Protein AF-A0A8C5Z4U4-F1 (afdb_monomer_lite)

Sequence (61 aa):
MFLRKELPVRLANTMREVNLLPDNLLNRPSVGLVQSWYMQSFLELLEYENKSPEDPQVLDK

Organism: Marmota marmota marmota (NCBI:txid9994)

Structure (mmCIF, N/CA/C/O backbone):
data_AF-A0A8C5Z4U4-F1
#
_entry.id   AF-A0A8C5Z4U4-F1
#
loop_
_atom_site.group_PDB
_atom_site.id
_atom_site.type_symbol
_atom_site.label_atom_id
_atom_site.label_alt_id
_atom_site.label_comp_id
_atom_site.label_asym_id
_atom_site.label_entity_id
_atom_site.label_seq_id
_atom_site.pdbx_PDB_ins_code
_atom_site.Cartn_x
_atom_site.Cartn_y
_atom_site.Cartn_z
_atom_site.occupancy
_atom_site.B_iso_or_equiv
_atom_site.auth_seq_id
_atom_site.auth_comp_id
_atom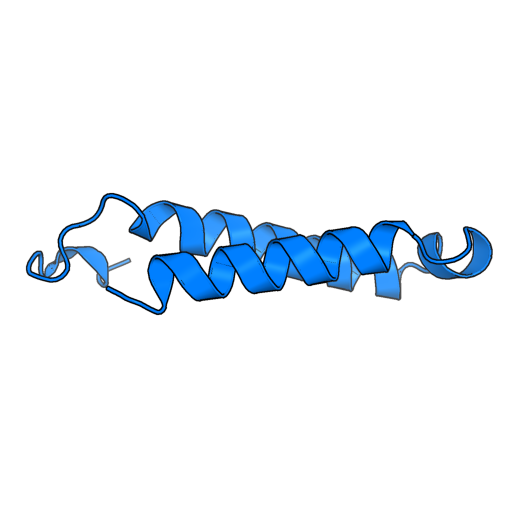_site.auth_asym_id
_atom_site.auth_atom_id
_atom_site.pdbx_PDB_model_num
ATOM 1 N N . MET A 1 1 ? -15.955 -1.788 11.278 1.00 76.62 1 MET A N 1
ATOM 2 C CA . MET A 1 1 ? -14.849 -2.775 11.386 1.00 76.62 1 MET A CA 1
ATOM 3 C C . MET A 1 1 ? -14.276 -3.274 10.051 1.00 76.62 1 MET A C 1
ATOM 5 O O . MET A 1 1 ? -13.165 -3.781 10.081 1.00 76.62 1 MET A O 1
ATOM 9 N N . PHE A 1 2 ? -14.969 -3.162 8.908 1.00 89.00 2 PHE A N 1
ATOM 10 C CA . PHE A 1 2 ? -14.509 -3.735 7.628 1.00 89.00 2 PHE A CA 1
ATOM 11 C C . PHE A 1 2 ? -13.219 -3.094 7.074 1.00 89.00 2 PHE A C 1
ATOM 13 O O . PHE A 1 2 ? -12.236 -3.789 6.836 1.00 89.00 2 PHE A O 1
ATOM 20 N N . LEU A 1 3 ? -13.185 -1.763 6.937 1.00 90.69 3 LEU A N 1
ATOM 21 C CA . LEU A 1 3 ? -12.111 -1.060 6.217 1.00 90.69 3 LEU A CA 1
ATOM 22 C C . LEU A 1 3 ? -10.720 -1.205 6.847 1.00 90.69 3 LEU A C 1
ATOM 24 O O . LEU A 1 3 ? -9.753 -1.403 6.124 1.00 90.69 3 LEU A O 1
ATOM 28 N N . ARG A 1 4 ? -10.612 -1.195 8.180 1.00 88.62 4 ARG A N 1
ATOM 29 C CA . ARG A 1 4 ? -9.326 -1.377 8.882 1.00 88.62 4 ARG A CA 1
ATOM 30 C C . ARG A 1 4 ? -8.656 -2.733 8.633 1.00 88.62 4 ARG A C 1
ATOM 32 O O . ARG A 1 4 ? -7.490 -2.887 8.951 1.00 88.62 4 ARG A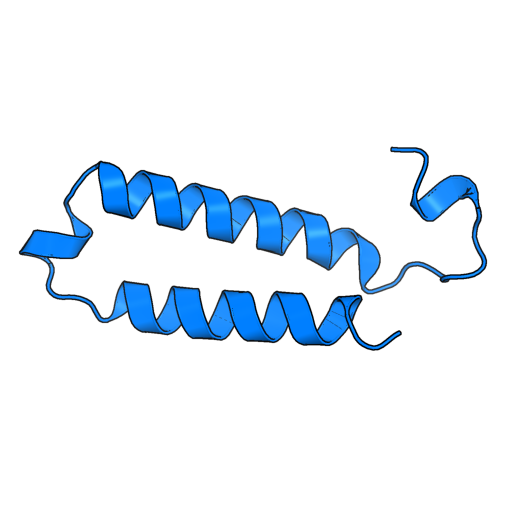 O 1
ATOM 39 N N . LYS A 1 5 ? -9.401 -3.716 8.116 1.00 90.44 5 LYS A N 1
ATOM 40 C CA . LYS A 1 5 ? -8.875 -5.029 7.719 1.00 90.44 5 LYS A CA 1
ATOM 41 C C . LYS A 1 5 ? -8.751 -5.137 6.205 1.00 90.44 5 LYS A C 1
ATOM 43 O O . LYS A 1 5 ? -7.715 -5.547 5.699 1.00 90.44 5 LYS A O 1
ATOM 48 N N . GLU A 1 6 ? -9.788 -4.728 5.481 1.00 95.94 6 GLU A N 1
ATOM 49 C CA . GLU A 1 6 ? -9.831 -4.856 4.024 1.00 95.94 6 GLU A CA 1
ATOM 50 C C . GLU A 1 6 ? -8.812 -3.946 3.317 1.00 95.94 6 GLU A C 1
ATOM 52 O O . GLU A 1 6 ? -8.200 -4.361 2.334 1.00 95.94 6 GLU A O 1
ATOM 57 N N . LEU A 1 7 ? -8.597 -2.717 3.804 1.00 96.12 7 LEU A N 1
ATOM 58 C CA . LEU A 1 7 ? -7.665 -1.777 3.173 1.00 96.12 7 LEU A CA 1
ATOM 59 C C . LEU A 1 7 ? -6.203 -2.258 3.263 1.00 96.12 7 LEU A C 1
ATOM 61 O O . LEU A 1 7 ? -5.570 -2.328 2.208 1.00 96.12 7 LEU A O 1
ATOM 65 N N . PRO A 1 8 ? -5.669 -2.673 4.435 1.00 95.75 8 PRO A N 1
ATOM 66 C CA . PRO A 1 8 ? -4.339 -3.284 4.504 1.00 95.75 8 PRO A CA 1
ATOM 67 C C . PRO A 1 8 ? -4.191 -4.514 3.603 1.00 95.75 8 PRO A C 1
ATOM 69 O O . PRO A 1 8 ? -3.180 -4.647 2.919 1.00 95.75 8 PRO A O 1
ATOM 72 N N . VAL A 1 9 ? -5.209 -5.384 3.540 1.00 97.00 9 VAL A N 1
ATOM 73 C CA . VAL A 1 9 ? -5.189 -6.577 2.674 1.00 97.00 9 VAL A CA 1
ATOM 74 C C . VAL A 1 9 ? -5.057 -6.191 1.199 1.00 97.00 9 VAL A C 1
ATOM 76 O O . VAL A 1 9 ? -4.222 -6.750 0.487 1.00 97.00 9 VAL A O 1
ATOM 79 N N . ARG A 1 10 ? -5.836 -5.209 0.729 1.00 97.88 10 ARG A N 1
ATOM 80 C CA . ARG A 1 10 ? -5.752 -4.726 -0.659 1.00 97.88 10 ARG A CA 1
ATOM 81 C C . ARG A 1 10 ? -4.402 -4.090 -0.964 1.00 97.88 10 ARG A C 1
ATOM 83 O O . ARG A 1 10 ? -3.820 -4.402 -1.998 1.00 97.88 10 ARG A O 1
ATOM 90 N N . LEU A 1 11 ? -3.889 -3.251 -0.063 1.00 97.38 11 LEU A N 1
ATOM 91 C CA . LEU A 1 11 ? -2.572 -2.632 -0.226 1.00 97.38 11 LEU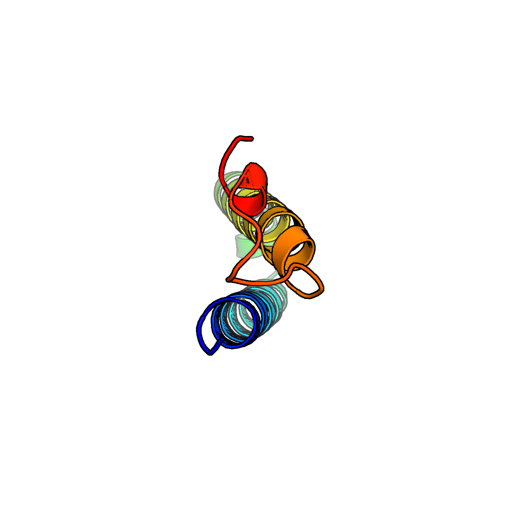 A CA 1
ATOM 92 C C . LEU A 1 11 ? -1.464 -3.687 -0.304 1.00 97.38 11 LEU A C 1
ATOM 94 O O . LEU A 1 11 ? -0.634 -3.620 -1.207 1.00 97.38 11 LEU A O 1
ATOM 98 N N . ALA A 1 12 ? -1.484 -4.690 0.576 1.00 96.62 12 ALA A N 1
ATOM 99 C CA . ALA A 1 12 ? -0.497 -5.767 0.583 1.00 96.62 12 ALA A CA 1
ATOM 100 C C . ALA A 1 12 ? -0.517 -6.588 -0.717 1.00 96.62 12 ALA A C 1
ATOM 102 O O . ALA A 1 12 ? 0.544 -6.899 -1.262 1.00 96.62 12 ALA A O 1
ATOM 103 N N . ASN A 1 13 ? -1.707 -6.897 -1.243 1.00 97.75 13 ASN A N 1
ATOM 104 C CA . AS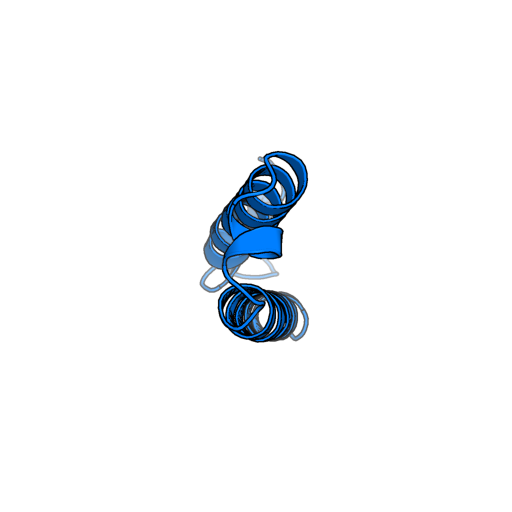N A 1 13 ? -1.841 -7.594 -2.5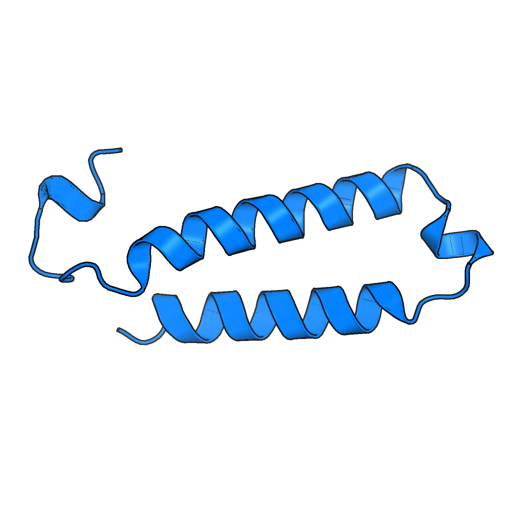23 1.00 97.75 13 ASN A CA 1
ATOM 105 C C . ASN A 1 13 ? -1.259 -6.763 -3.676 1.00 97.75 13 ASN A C 1
ATOM 107 O O . ASN A 1 13 ? -0.405 -7.264 -4.406 1.00 97.75 13 ASN A O 1
ATOM 111 N N . THR A 1 14 ? -1.613 -5.477 -3.777 1.00 97.31 14 THR A N 1
ATOM 112 C CA . THR A 1 14 ? -1.063 -4.588 -4.812 1.00 97.31 14 THR A CA 1
ATOM 113 C C . THR A 1 14 ? 0.453 -4.426 -4.687 1.00 97.31 14 THR A C 1
ATOM 115 O O . THR A 1 14 ? 1.160 -4.523 -5.685 1.00 97.31 14 THR A O 1
ATOM 118 N N . MET A 1 15 ? 0.990 -4.226 -3.478 1.00 96.56 15 MET A N 1
ATOM 119 C CA . MET A 1 15 ? 2.442 -4.129 -3.262 1.00 96.56 15 MET A CA 1
ATOM 120 C C . MET A 1 15 ? 3.165 -5.406 -3.699 1.00 96.56 15 MET A C 1
ATOM 122 O O . MET A 1 15 ? 4.244 -5.336 -4.289 1.00 96.56 15 MET A O 1
ATOM 126 N N . ARG A 1 16 ? 2.565 -6.577 -3.446 1.00 97.19 16 ARG A N 1
ATOM 127 C CA . ARG A 1 16 ? 3.115 -7.861 -3.885 1.00 97.19 16 ARG A CA 1
ATOM 128 C C . ARG A 1 16 ? 3.118 -7.993 -5.405 1.00 97.19 16 ARG A C 1
ATOM 130 O O . ARG A 1 16 ? 4.108 -8.474 -5.942 1.00 97.19 16 ARG A O 1
ATOM 137 N N . GLU A 1 17 ? 2.067 -7.551 -6.087 1.00 97.44 17 GLU A N 1
ATOM 138 C CA . GLU A 1 17 ? 2.018 -7.521 -7.555 1.00 97.44 17 GLU A CA 1
ATOM 139 C C . GLU A 1 17 ? 3.048 -6.548 -8.144 1.00 97.44 17 GLU A C 1
ATOM 141 O O . GLU A 1 17 ? 3.756 -6.900 -9.086 1.00 97.44 17 GLU A O 1
ATOM 146 N N . VAL A 1 18 ? 3.208 -5.360 -7.549 1.00 95.50 18 VAL A N 1
ATOM 147 C CA . VAL A 1 18 ? 4.229 -4.381 -7.962 1.00 95.50 18 VAL A CA 1
ATOM 148 C C . VAL A 1 18 ? 5.636 -4.968 -7.832 1.00 95.50 18 VAL A C 1
ATOM 150 O O . VAL A 1 18 ? 6.439 -4.805 -8.744 1.00 95.50 18 VAL A O 1
ATOM 153 N N . ASN A 1 19 ? 5.926 -5.715 -6.763 1.00 94.06 19 ASN A N 1
ATOM 154 C CA . ASN A 1 19 ? 7.222 -6.382 -6.567 1.00 94.06 19 ASN A CA 1
ATOM 155 C C . ASN A 1 19 ? 7.519 -7.496 -7.589 1.00 94.06 19 ASN A C 1
ATOM 157 O O . ASN A 1 19 ? 8.647 -7.978 -7.635 1.00 94.06 19 ASN A O 1
ATOM 161 N N . LEU A 1 20 ? 6.531 -7.921 -8.383 1.00 97.12 20 LEU A N 1
ATOM 162 C CA . LEU A 1 20 ? 6.703 -8.891 -9.468 1.00 97.12 20 LEU A CA 1
ATOM 163 C C . LEU A 1 20 ? 6.884 -8.222 -10.840 1.00 97.12 20 LEU A C 1
ATOM 165 O O . LEU A 1 20 ? 6.992 -8.919 -11.851 1.00 97.12 20 LEU A O 1
ATOM 169 N N . LEU A 1 21 ? 6.903 -6.887 -10.901 1.00 96.44 21 LEU A N 1
ATOM 170 C CA . LEU A 1 21 ? 7.192 -6.172 -12.138 1.00 96.44 21 LEU A CA 1
ATOM 171 C C . LEU A 1 21 ? 8.642 -6.421 -12.595 1.00 96.44 21 LEU A C 1
ATOM 173 O O . LEU A 1 21 ? 9.523 -6.655 -11.771 1.00 96.44 21 LEU A O 1
ATOM 177 N N . PRO A 1 22 ? 8.922 -6.322 -13.905 1.00 97.94 22 PRO A N 1
ATOM 178 C CA . PRO A 1 22 ? 10.281 -6.431 -14.427 1.00 97.94 22 PRO A CA 1
ATOM 179 C C . PRO A 1 22 ? 11.257 -5.414 -13.803 1.00 97.94 22 PRO A C 1
ATOM 181 O O . PRO A 1 22 ? 10.907 -4.246 -13.611 1.00 97.94 22 PRO A O 1
ATOM 184 N N . ASP A 1 23 ? 12.510 -5.823 -13.572 1.00 94.88 23 ASP A N 1
ATOM 185 C CA . ASP A 1 23 ? 13.536 -5.008 -12.893 1.00 94.88 23 ASP A CA 1
ATOM 186 C C . ASP A 1 23 ? 13.762 -3.632 -13.543 1.00 94.88 23 ASP A C 1
ATOM 188 O O . ASP A 1 23 ? 13.981 -2.626 -12.870 1.00 94.88 23 ASP A O 1
ATOM 192 N N . ASN A 1 24 ? 13.681 -3.548 -14.873 1.00 94.50 24 ASN A N 1
ATOM 193 C CA . ASN A 1 24 ? 13.841 -2.293 -15.616 1.00 94.50 24 ASN A CA 1
ATOM 194 C C . ASN A 1 24 ? 12.733 -1.260 -15.326 1.00 94.50 24 ASN A C 1
ATOM 196 O O . ASN A 1 24 ? 12.941 -0.059 -15.547 1.00 94.50 24 ASN A O 1
ATOM 200 N N . LEU A 1 25 ? 11.571 -1.723 -14.859 1.00 95.62 25 LEU A N 1
ATOM 201 C CA . LEU A 1 25 ? 10.461 -0.897 -14.405 1.00 95.62 25 LEU A CA 1
ATOM 202 C C . LEU A 1 25 ? 10.539 -0.652 -12.893 1.00 95.62 25 LEU A C 1
ATOM 204 O O . LEU A 1 25 ? 10.393 0.496 -12.482 1.00 95.62 25 LEU A O 1
ATOM 208 N N . LEU A 1 26 ? 10.840 -1.677 -12.087 1.00 94.75 26 LEU A N 1
ATOM 209 C CA . LEU A 1 26 ? 11.011 -1.541 -10.631 1.00 94.75 26 LEU A CA 1
ATOM 210 C C . LEU A 1 26 ? 12.091 -0.523 -10.249 1.00 94.75 26 LEU A C 1
ATOM 212 O O . LEU A 1 26 ? 11.901 0.266 -9.330 1.00 94.75 26 LEU A O 1
ATOM 216 N N . ASN A 1 27 ? 13.188 -0.472 -11.007 1.00 94.88 27 ASN A N 1
ATOM 217 C CA . ASN A 1 27 ? 14.288 0.464 -10.768 1.00 94.88 27 ASN A CA 1
ATOM 218 C C . ASN A 1 27 ? 13.956 1.925 -11.128 1.00 94.88 27 ASN A C 1
ATOM 220 O O . ASN A 1 27 ? 14.807 2.808 -10.987 1.00 94.88 27 ASN A O 1
ATOM 224 N N . ARG A 1 28 ? 12.749 2.221 -11.632 1.00 97.69 28 ARG A N 1
ATOM 225 C CA . ARG A 1 28 ? 12.342 3.600 -11.926 1.00 97.69 28 ARG A CA 1
ATOM 226 C C . ARG A 1 28 ? 12.077 4.348 -10.614 1.00 97.69 28 ARG A C 1
ATOM 228 O O . ARG A 1 28 ? 11.269 3.877 -9.816 1.00 97.69 28 ARG A O 1
ATOM 235 N N . PRO A 1 29 ? 12.645 5.554 -10.414 1.00 97.19 29 PRO A N 1
ATOM 236 C CA . PRO A 1 29 ? 12.427 6.330 -9.189 1.00 97.19 29 PRO A CA 1
ATOM 237 C C . PRO A 1 29 ? 10.948 6.580 -8.862 1.00 97.19 29 PRO A C 1
ATOM 239 O O . PRO A 1 29 ? 10.563 6.598 -7.698 1.00 97.19 29 PRO A O 1
ATOM 242 N N . SER A 1 30 ? 10.103 6.725 -9.888 1.00 97.94 30 SER A N 1
ATOM 243 C CA . SER A 1 30 ? 8.654 6.873 -9.728 1.00 97.94 30 SER A CA 1
ATOM 244 C C . SER A 1 30 ? 7.989 5.642 -9.107 1.00 97.94 30 SER A C 1
ATOM 246 O O . SER A 1 30 ? 7.072 5.796 -8.307 1.00 97.94 30 SER A O 1
ATOM 248 N N . VAL A 1 31 ? 8.453 4.432 -9.436 1.00 96.69 31 VAL A N 1
ATOM 249 C CA . VAL A 1 31 ? 7.929 3.185 -8.858 1.00 96.69 31 VAL A CA 1
ATOM 250 C C . VAL A 1 31 ? 8.346 3.068 -7.396 1.00 96.69 31 VAL A C 1
ATOM 252 O O . VAL A 1 31 ? 7.491 2.807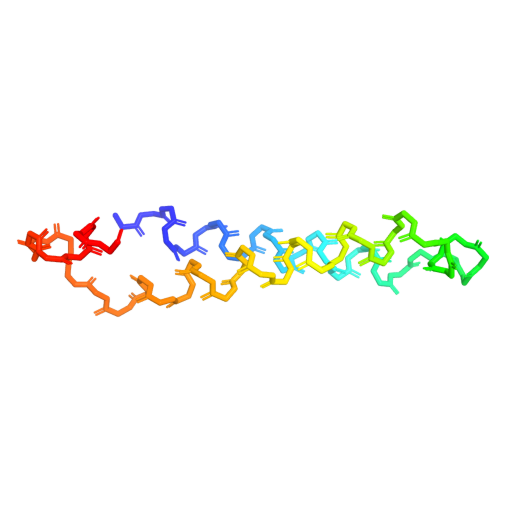 -6.553 1.00 96.69 31 VAL A O 1
ATOM 255 N N . GLY A 1 32 ? 9.607 3.374 -7.077 1.00 96.12 32 GLY A N 1
ATOM 256 C CA . GLY A 1 32 ? 10.081 3.425 -5.690 1.00 96.12 32 GLY A CA 1
ATOM 257 C C . GLY A 1 32 ? 9.298 4.426 -4.831 1.00 96.12 32 GLY A C 1
ATOM 258 O O . GLY A 1 32 ? 8.938 4.124 -3.694 1.00 96.12 32 GLY A O 1
ATOM 259 N N . LEU A 1 33 ? 8.953 5.591 -5.393 1.00 97.75 33 LEU A N 1
ATOM 260 C CA . LEU A 1 33 ? 8.123 6.582 -4.709 1.00 97.75 33 LEU A CA 1
ATOM 261 C C . LEU A 1 33 ? 6.715 6.037 -4.419 1.00 97.75 33 LEU A C 1
ATOM 263 O O . LEU A 1 33 ? 6.260 6.109 -3.279 1.00 97.75 33 LEU A O 1
ATOM 267 N N . VAL A 1 34 ? 6.057 5.412 -5.399 1.00 97.31 34 VAL A N 1
ATOM 268 C CA . VAL A 1 34 ? 4.737 4.792 -5.188 1.00 97.31 34 VAL A CA 1
ATOM 269 C C . VAL A 1 34 ? 4.808 3.656 -4.164 1.00 97.31 34 VAL A C 1
ATOM 271 O O . VAL A 1 34 ? 3.952 3.583 -3.286 1.00 97.31 34 VAL A O 1
ATOM 274 N N . GLN A 1 35 ? 5.842 2.811 -4.204 1.00 96.44 35 GLN A N 1
ATOM 275 C CA . GLN A 1 35 ? 6.049 1.762 -3.200 1.00 96.44 35 GLN A CA 1
ATOM 276 C C . GLN A 1 35 ? 6.203 2.342 -1.786 1.00 96.44 35 GLN A C 1
ATOM 278 O O . GLN A 1 35 ? 5.619 1.799 -0.847 1.00 96.44 35 GLN A O 1
ATOM 283 N N . SER A 1 36 ? 6.927 3.458 -1.629 1.00 97.00 36 SER A N 1
ATOM 284 C CA . SER A 1 36 ? 7.056 4.134 -0.332 1.00 97.00 36 SER A CA 1
ATOM 285 C C . SER A 1 36 ? 5.720 4.676 0.181 1.00 97.00 36 SER A C 1
ATOM 287 O O . SER A 1 36 ? 5.413 4.494 1.356 1.00 97.00 36 SER A O 1
ATOM 289 N N . TRP A 1 37 ? 4.885 5.248 -0.694 1.00 98.00 37 TRP A N 1
ATOM 290 C CA . TRP A 1 37 ? 3.548 5.718 -0.322 1.00 98.00 37 TRP A CA 1
ATOM 291 C C . TRP A 1 37 ? 2.640 4.570 0.108 1.00 98.00 37 TRP A C 1
ATOM 293 O O . TRP A 1 37 ? 1.994 4.661 1.147 1.00 98.00 37 TRP A O 1
ATOM 303 N N . TYR A 1 38 ? 2.637 3.462 -0.639 1.00 97.44 38 TYR A N 1
ATOM 304 C CA . TYR A 1 38 ? 1.869 2.271 -0.270 1.00 97.44 38 TYR A CA 1
ATOM 305 C C . TYR A 1 38 ? 2.319 1.698 1.078 1.00 97.44 38 TYR A C 1
ATOM 307 O O . TYR A 1 38 ? 1.473 1.369 1.907 1.00 97.44 38 TYR A O 1
ATOM 315 N N . MET A 1 39 ? 3.633 1.619 1.319 1.00 96.81 39 MET A N 1
ATOM 316 C CA . MET A 1 39 ? 4.176 1.162 2.600 1.00 96.81 39 MET A CA 1
ATOM 317 C C . MET A 1 39 ? 3.766 2.090 3.748 1.00 96.81 39 MET A C 1
ATOM 319 O O . MET A 1 39 ? 3.315 1.610 4.785 1.00 96.81 39 MET A O 1
ATOM 323 N N . GLN A 1 40 ? 3.889 3.407 3.564 1.00 97.62 40 GLN A N 1
ATOM 324 C CA . GLN A 1 40 ? 3.502 4.379 4.584 1.00 97.62 40 GLN A CA 1
ATOM 325 C C . GLN A 1 40 ? 2.013 4.243 4.930 1.00 97.62 40 GLN A C 1
ATOM 327 O O . GLN A 1 40 ? 1.677 4.049 6.096 1.00 97.62 40 GLN A O 1
ATOM 332 N N . SER A 1 41 ? 1.133 4.238 3.923 1.00 96.06 41 SER A N 1
ATOM 333 C CA . SER A 1 41 ? -0.308 4.074 4.137 1.00 96.06 41 SER A CA 1
ATOM 334 C C . SER A 1 41 ? -0.658 2.733 4.786 1.00 96.06 41 SER A C 1
ATOM 336 O O . SER A 1 41 ? -1.567 2.666 5.610 1.00 96.06 41 SER A O 1
ATOM 338 N N . PHE A 1 42 ? 0.054 1.656 4.446 1.00 96.62 42 PHE A N 1
ATOM 339 C CA . PHE A 1 42 ? -0.149 0.352 5.073 1.00 96.62 42 PHE A CA 1
ATOM 340 C C . PHE A 1 42 ? 0.170 0.390 6.574 1.00 96.62 42 PHE A C 1
ATOM 342 O O . PHE A 1 42 ? -0.638 -0.076 7.376 1.00 96.62 42 PHE A O 1
ATOM 349 N N . LEU A 1 43 ? 1.309 0.976 6.956 1.00 95.56 43 LEU A N 1
ATOM 350 C CA . LEU A 1 43 ? 1.719 1.097 8.358 1.00 95.56 43 LEU A CA 1
ATOM 351 C C . LEU A 1 43 ? 0.764 1.989 9.159 1.00 95.56 43 LEU A C 1
ATOM 353 O O . LEU A 1 43 ? 0.341 1.595 10.243 1.00 95.56 43 LEU A O 1
ATOM 357 N N . GLU A 1 44 ? 0.374 3.138 8.603 1.00 94.38 44 GLU A N 1
ATOM 358 C CA . GLU A 1 44 ? -0.592 4.056 9.220 1.00 94.38 44 GLU A CA 1
ATOM 359 C C . GLU A 1 44 ? -1.942 3.370 9.474 1.00 94.38 44 GLU A C 1
ATOM 361 O O . GLU A 1 44 ? -2.528 3.519 10.546 1.00 94.38 44 GLU A O 1
ATOM 366 N N . LEU A 1 45 ? -2.434 2.567 8.523 1.00 93.19 45 LEU A N 1
ATOM 367 C CA . LEU A 1 45 ? -3.687 1.823 8.687 1.00 93.19 45 LEU A CA 1
ATOM 368 C C . LEU A 1 45 ? -3.584 0.710 9.737 1.00 93.19 45 LEU A C 1
ATOM 370 O O . LEU A 1 45 ? -4.562 0.448 10.443 1.00 93.19 45 LEU A O 1
ATOM 374 N N . LEU A 1 46 ? -2.419 0.069 9.863 1.00 92.31 46 LEU A N 1
ATOM 375 C CA . LEU A 1 46 ? -2.196 -1.013 10.823 1.00 92.31 46 LEU A CA 1
ATOM 376 C C . LEU A 1 46 ? -2.302 -0.527 12.278 1.00 92.31 46 LEU A C 1
ATOM 378 O O . LEU A 1 46 ? -2.725 -1.279 13.157 1.00 92.31 46 LEU A O 1
ATOM 382 N N . GLU A 1 47 ? -2.033 0.757 12.536 1.00 91.44 47 GLU A N 1
ATOM 383 C CA . GLU A 1 47 ? -2.234 1.366 13.856 1.00 91.44 47 GLU A CA 1
ATOM 384 C C . GLU A 1 47 ? -3.692 1.304 14.346 1.00 91.44 47 GLU A C 1
ATOM 386 O O . GLU A 1 47 ? -3.949 1.397 15.548 1.00 91.44 47 GLU A O 1
ATOM 391 N N . TYR A 1 48 ? -4.659 1.150 13.436 1.00 90.62 48 TYR A N 1
ATOM 392 C CA . TYR A 1 48 ? -6.091 1.090 13.746 1.00 90.62 48 TYR A CA 1
ATOM 393 C C . TYR A 1 48 ? -6.623 -0.338 13.920 1.00 90.62 48 TYR A C 1
ATOM 395 O O . TYR A 1 48 ? -7.802 -0.517 14.253 1.00 90.62 48 TYR A O 1
ATOM 403 N N . GLU A 1 49 ? -5.791 -1.364 13.716 1.00 86.56 49 GLU A N 1
ATOM 404 C CA . GLU A 1 49 ? -6.230 -2.762 13.735 1.00 86.56 49 GLU A CA 1
ATOM 405 C C . GLU A 1 49 ? -6.818 -3.164 15.097 1.00 86.56 49 GLU A C 1
ATOM 407 O O . GLU A 1 49 ? -7.907 -3.744 15.158 1.00 86.56 49 GLU A O 1
ATOM 412 N N . ASN A 1 50 ? -6.157 -2.753 16.183 1.00 84.12 50 ASN A N 1
ATOM 413 C CA . ASN A 1 50 ? -6.531 -3.097 17.559 1.00 84.12 50 ASN A CA 1
ATOM 414 C C . ASN A 1 50 ? -7.272 -1.978 18.309 1.00 84.12 50 ASN A C 1
ATOM 416 O O . ASN A 1 50 ? -7.621 -2.151 19.475 1.00 84.12 50 ASN A O 1
ATOM 420 N N . LYS A 1 51 ? -7.531 -0.835 17.666 1.00 86.69 51 LYS A N 1
ATOM 421 C CA . LYS A 1 51 ? -8.234 0.291 18.299 1.00 86.69 51 LYS A CA 1
ATOM 422 C C . LYS A 1 51 ? -9.742 0.040 18.370 1.00 86.69 51 LYS A C 1
ATOM 424 O O . LYS A 1 51 ? -10.322 -0.546 17.452 1.00 86.69 51 LYS A O 1
ATOM 429 N N . SER A 1 52 ? -10.400 0.465 19.448 1.00 83.12 52 SER A N 1
ATOM 430 C CA . SER A 1 52 ? -11.862 0.377 19.537 1.00 83.12 52 SER A CA 1
ATOM 431 C C . SER A 1 52 ? -12.500 1.446 18.645 1.00 83.12 52 SER A C 1
ATOM 433 O O . SER A 1 52 ? -12.097 2.598 18.731 1.00 83.12 52 SER A O 1
ATOM 435 N N . PRO A 1 53 ? -13.506 1.128 17.813 1.00 79.00 53 PRO A N 1
ATOM 436 C CA . PRO A 1 53 ? -14.218 2.152 17.045 1.00 79.00 53 PRO A CA 1
ATOM 437 C C . PRO A 1 53 ? -15.015 3.128 17.928 1.00 79.00 53 PRO A C 1
ATOM 439 O O . PRO A 1 53 ? -15.466 4.150 17.429 1.00 79.00 53 PRO A O 1
ATOM 442 N N . GLU A 1 54 ? -15.215 2.797 19.205 1.00 80.75 54 GLU A N 1
ATOM 443 C CA . GLU A 1 54 ? -15.953 3.613 20.176 1.00 80.75 54 GLU A CA 1
ATOM 444 C C . GLU A 1 54 ? -15.049 4.567 20.965 1.00 80.75 54 GLU A C 1
ATOM 446 O O . GLU A 1 54 ? -15.556 5.404 21.706 1.00 80.75 54 GLU A O 1
ATOM 451 N N . ASP A 1 55 ? -13.726 4.444 20.829 1.00 82.19 55 ASP A N 1
ATOM 452 C CA . ASP A 1 55 ? -12.776 5.333 21.491 1.00 82.19 55 ASP A CA 1
ATOM 453 C C . ASP A 1 55 ? -12.651 6.644 20.682 1.00 82.19 55 ASP A C 1
ATOM 455 O O . ASP A 1 55 ? -12.146 6.619 19.554 1.00 82.19 55 ASP A O 1
ATOM 459 N N . PRO A 1 56 ? -13.114 7.793 21.220 1.00 76.25 56 PRO A N 1
ATOM 460 C CA . PRO A 1 56 ? -13.106 9.068 20.503 1.00 76.25 56 PRO A CA 1
ATOM 461 C C . PRO A 1 56 ? -11.693 9.527 20.134 1.00 76.25 56 PRO A C 1
ATOM 463 O O . PRO A 1 56 ? -11.511 10.162 19.101 1.00 76.25 56 PRO A O 1
ATOM 466 N N . GLN A 1 57 ? -10.687 9.139 20.927 1.00 80.00 57 GLN A N 1
ATOM 467 C CA . GLN A 1 57 ? -9.296 9.559 20.737 1.00 80.00 57 GLN A CA 1
ATOM 468 C C . GLN A 1 57 ? -8.603 8.825 19.585 1.00 80.00 57 GLN A C 1
ATOM 470 O O . GLN A 1 57 ? -7.474 9.146 19.215 1.00 80.00 57 GLN A O 1
ATOM 475 N N . VAL A 1 58 ? -9.259 7.825 18.989 1.00 81.25 58 VAL A N 1
ATOM 476 C CA . VAL A 1 58 ? -8.686 7.016 17.908 1.00 81.25 58 VAL A CA 1
ATOM 477 C C . VAL A 1 58 ? -8.365 7.846 16.674 1.00 81.25 58 VAL A C 1
ATOM 479 O O . VAL A 1 58 ? -7.378 7.529 16.008 1.00 81.25 58 VAL A O 1
ATOM 482 N N . LEU A 1 59 ? -9.165 8.880 16.396 1.00 78.38 59 LEU A N 1
ATOM 483 C CA . LEU A 1 59 ? -9.039 9.756 15.228 1.00 78.38 59 LEU A CA 1
ATOM 484 C C . LEU A 1 59 ? -8.410 11.123 15.545 1.00 78.38 59 LEU A C 1
ATOM 486 O O . LEU A 1 59 ? -8.167 11.885 14.616 1.00 78.38 59 LEU A O 1
ATOM 490 N N . ASP A 1 60 ? -8.110 11.422 16.811 1.00 74.75 60 ASP A N 1
ATOM 491 C CA . ASP A 1 60 ? -7.585 12.725 17.259 1.00 74.75 60 ASP A CA 1
ATOM 492 C C . ASP A 1 60 ? -6.061 12.886 17.033 1.00 74.75 60 ASP A C 1
ATOM 494 O O . ASP A 1 60 ? -5.391 13.623 17.759 1.00 74.75 60 ASP A O 1
ATOM 498 N N . LYS A 1 61 ? -5.490 12.167 16.059 1.00 59.25 61 LYS A N 1
ATOM 499 C CA . LYS A 1 61 ? -4.058 12.227 15.721 1.00 59.25 61 LYS A CA 1
ATOM 500 C C . LYS A 1 61 ? -3.726 13.347 14.741 1.00 59.25 61 LYS A C 1
ATOM 502 O O . LYS A 1 61 ? -4.473 13.507 13.753 1.00 59.25 61 LYS A O 1
#

pLDDT: mean 91.81, std 7.86, range [59.25, 98.0]

Radius of gyration: 14.59 Å; chains: 1; bounding box: 30×22×37 Å

Foldseek 3Di:
DPCLPVVLVVLVVVLVVLVPDDPVVCPDVVSVVVNVVSVVVNVVSPLCVPPDPPDPCSPVD

Secondary structure (DSSP, 8-state):
--HHHHHHHHHHHHHHHHTTS-HHHHTSHHHHHHHHHHHHHHHHHHTTSSS-TT-GGGS--

InterPro domains:
  IPR018955 Branched-chain alpha-ketoacid dehydrogenase kinase/Pyruvate dehydrogenase kinase, N-terminal [PF10436] (2-51)
  IPR036784 Alpha-ketoacid/pyruvate dehydrogenase kinase, N-terminal domain superfamily [G3DSA:1.20.140.20] (1-61)
  IPR036784 Alpha-ketoacid/pyruvate dehydrogenase kinase, N-terminal domain superfamily [SSF69012] (1-60)
  IPR039028 PDK/BCKDK protein kinase [PTHR11947] (2-54)